Protein AF-G9YIQ0-F1 (afdb_monomer)

pLDDT: mean 77.65, std 20.07, range [32.62, 93.44]

Secondary structure (DSSP, 8-state):
-HHHHHTTS-HHHHHHHHHHHHHHHHTS---HHHHGGGGGGGGGGGGGG-HHHHHHHHHHHHHHHHHHHHGGG--------------------

Radius of gyration: 15.09 Å; Cα contacts (8 Å, |Δi|>4): 53; chains: 1; bounding box: 30×39×42 Å

InterPro domains:
  IPR002871 NIF system FeS cluster assembly, NifU, N-terminal [cd06664] (1-67)

Mean predicted aligned error: 10.02 Å

Solvent-accessible surface area (backbone atoms only — not comparable to full-atom values): 5920 Å² total; per-residue (Å²): 90,72,63,68,66,38,61,94,52,54,72,68,56,35,46,51,52,44,50,52,52,53,32,34,44,70,62,75,48,80,59,66,77,72,44,54,75,40,56,75,45,48,73,53,48,65,39,49,80,34,76,92,48,36,62,70,62,48,50,63,49,52,53,50,45,51,55,58,63,61,44,80,78,56,86,86,81,83,90,80,94,76,87,81,83,74,82,80,85,74,86,91,132

Organism: NCBI:txid861450

Foldseek 3Di:
DLCVLPPPDDLVSNLVLLVVLLCLLVVVDDDVVSCVSNPPSVVCSCCSVVVVCSCVVSVVSVVSNVVSVVCVVDDDDDDDPDDDPPDPPDDDD

Structure (mmCIF, N/CA/C/O backbone):
data_AF-G9YIQ0-F1
#
_entry.id   AF-G9YIQ0-F1
#
loop_
_atom_site.group_PDB
_atom_site.id
_atom_site.type_symbol
_atom_site.label_atom_id
_atom_site.label_alt_id
_atom_site.label_comp_id
_atom_site.label_asym_id
_atom_site.label_entity_id
_atom_site.label_seq_id
_atom_site.pdbx_PDB_ins_code
_atom_site.Cartn_x
_atom_site.Cartn_y
_atom_site.Cartn_z
_atom_site.occupancy
_atom_site.B_iso_or_equiv
_atom_site.auth_seq_id
_atom_site.auth_comp_id
_atom_site.auth_asym_id
_atom_site.auth_atom_id
_atom_site.pdbx_PDB_model_num
ATOM 1 N N . MET A 1 1 ? -8.432 -1.034 -4.961 1.00 73.56 1 MET A N 1
ATOM 2 C CA . MET A 1 1 ? -7.090 -1.490 -4.545 1.00 73.56 1 MET A CA 1
ATOM 3 C C . MET A 1 1 ? -6.692 -0.910 -3.190 1.00 73.56 1 MET A C 1
ATOM 5 O O . MET A 1 1 ? -6.751 -1.659 -2.240 1.00 73.56 1 MET A O 1
ATOM 9 N N . MET A 1 2 ? -6.364 0.385 -3.025 1.00 83.19 2 MET A N 1
ATOM 10 C CA . MET A 1 2 ? -6.048 0.923 -1.676 1.00 83.19 2 MET A CA 1
ATOM 11 C C . MET A 1 2 ? -7.272 0.970 -0.752 1.00 83.19 2 MET A C 1
ATOM 13 O O . MET A 1 2 ? -7.209 0.508 0.379 1.00 83.19 2 MET A O 1
ATOM 17 N N . ILE A 1 3 ? -8.381 1.548 -1.228 1.00 87.75 3 ILE A N 1
ATOM 18 C CA . ILE A 1 3 ? -9.580 1.727 -0.401 1.00 87.75 3 ILE A CA 1
ATOM 19 C C . ILE A 1 3 ? -10.140 0.388 0.075 1.00 87.75 3 ILE A C 1
ATOM 21 O O . ILE A 1 3 ? -10.569 0.291 1.214 1.00 87.75 3 ILE A O 1
ATOM 25 N N . ASP A 1 4 ? -10.086 -0.639 -0.767 1.00 86.56 4 ASP A N 1
ATOM 26 C CA . ASP A 1 4 ? -10.620 -1.964 -0.451 1.00 86.56 4 ASP A CA 1
ATOM 27 C C . ASP A 1 4 ? -9.830 -2.626 0.687 1.00 86.56 4 ASP A C 1
ATOM 29 O O . ASP A 1 4 ? -10.438 -3.175 1.597 1.00 86.56 4 ASP A O 1
ATOM 33 N N . VAL A 1 5 ? -8.505 -2.427 0.729 1.00 88.44 5 VAL A N 1
ATOM 34 C CA . VAL A 1 5 ? -7.633 -2.929 1.806 1.00 88.44 5 VAL A CA 1
ATOM 35 C C . VAL A 1 5 ? -7.940 -2.284 3.160 1.00 88.44 5 VAL A C 1
ATOM 37 O O . VAL A 1 5 ? -7.791 -2.928 4.192 1.00 88.44 5 VAL A O 1
ATOM 40 N N . ILE A 1 6 ? -8.361 -1.017 3.199 1.00 88.31 6 ILE A N 1
ATOM 41 C CA . ILE A 1 6 ? -8.509 -0.266 4.464 1.00 88.31 6 ILE A CA 1
ATOM 42 C C . ILE A 1 6 ? -9.964 -0.033 4.884 1.00 88.31 6 ILE A C 1
ATOM 44 O O . ILE A 1 6 ? -10.238 0.315 6.034 1.00 88.31 6 ILE A O 1
ATOM 48 N N . LYS A 1 7 ? -10.924 -0.176 3.968 1.00 87.38 7 LYS A N 1
ATOM 49 C CA . LYS A 1 7 ? -12.332 0.134 4.225 1.00 87.38 7 LYS A CA 1
ATOM 50 C C . LYS A 1 7 ? -12.932 -0.885 5.190 1.00 87.38 7 LYS A C 1
ATOM 52 O O . LYS A 1 7 ? -12.872 -2.085 4.969 1.00 87.38 7 LYS A O 1
ATOM 57 N N . GLY A 1 8 ? -13.573 -0.382 6.244 1.00 87.38 8 GLY A N 1
ATOM 58 C CA . GLY A 1 8 ? -14.202 -1.219 7.269 1.00 87.38 8 GLY A CA 1
ATOM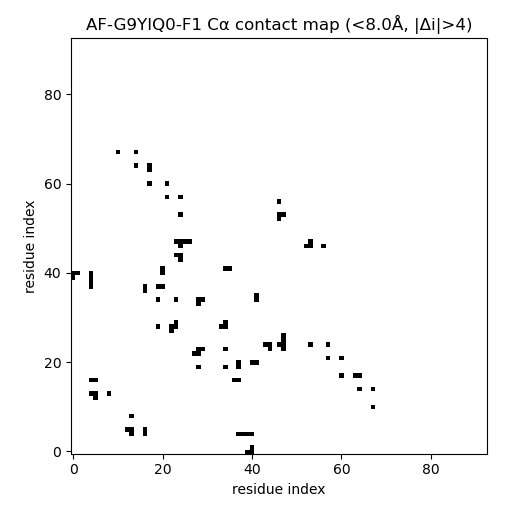 59 C C . GLY A 1 8 ? -13.236 -1.752 8.330 1.00 87.38 8 GLY A C 1
ATOM 60 O O . GLY A 1 8 ? -13.696 -2.407 9.261 1.00 87.38 8 GLY A O 1
ATOM 61 N N . LYS A 1 9 ? -11.938 -1.439 8.230 1.00 88.44 9 LYS A N 1
ATOM 62 C CA . LYS A 1 9 ? -10.936 -1.757 9.251 1.00 88.44 9 LYS A CA 1
ATOM 63 C C . LYS A 1 9 ? -10.783 -0.617 10.256 1.00 88.44 9 LYS A C 1
ATOM 65 O O . LYS A 1 9 ? -11.116 0.538 9.976 1.00 88.44 9 LYS A O 1
ATOM 70 N N . THR A 1 10 ? -10.287 -0.944 11.442 1.00 91.94 10 THR A N 1
ATOM 71 C CA . THR A 1 10 ? -9.937 0.049 12.464 1.00 91.94 10 THR A CA 1
ATOM 72 C C . THR A 1 10 ? -8.731 0.885 12.031 1.00 91.94 10 THR A C 1
ATOM 74 O O . THR A 1 10 ? -7.975 0.509 11.136 1.00 91.94 10 THR A O 1
ATOM 77 N N . VAL A 1 11 ? -8.525 2.036 12.680 1.00 89.50 11 VAL A N 1
ATOM 78 C CA . VAL A 1 11 ? -7.358 2.901 12.415 1.00 89.50 11 VAL A CA 1
ATOM 79 C C . VAL A 1 11 ? -6.047 2.138 12.629 1.00 89.50 11 VAL A C 1
ATOM 81 O O . VAL A 1 11 ? -5.109 2.294 11.854 1.00 89.50 11 VAL A O 1
ATOM 84 N N . GLU A 1 12 ? -5.997 1.287 13.652 1.00 90.06 12 GLU A N 1
ATOM 85 C CA . GLU A 1 12 ? -4.832 0.467 13.994 1.00 90.06 12 GLU A CA 1
ATOM 86 C C . GLU A 1 12 ? -4.530 -0.574 12.910 1.00 90.06 12 GLU A C 1
ATOM 88 O O . GLU A 1 12 ? -3.389 -0.693 12.467 1.00 90.06 12 GLU A O 1
ATOM 93 N N . GLU A 1 13 ? -5.553 -1.275 12.417 1.00 90.19 13 GLU A N 1
ATOM 94 C CA . GLU A 1 13 ? -5.408 -2.225 11.310 1.00 90.19 13 GLU A CA 1
ATOM 95 C C . GLU A 1 13 ? -5.034 -1.527 9.998 1.00 90.19 13 GLU A C 1
ATOM 97 O O . GLU A 1 13 ? -4.171 -2.008 9.266 1.00 90.19 13 GLU A O 1
ATOM 102 N N . ALA A 1 14 ? -5.641 -0.374 9.701 1.00 90.62 14 ALA A N 1
ATOM 103 C CA . ALA A 1 14 ? -5.329 0.396 8.501 1.00 90.62 14 ALA A CA 1
ATOM 104 C C . ALA A 1 14 ? -3.873 0.895 8.505 1.00 90.62 14 ALA A C 1
ATOM 106 O O . ALA A 1 14 ? -3.206 0.850 7.468 1.00 90.62 14 ALA A O 1
ATOM 107 N N . LEU A 1 15 ? -3.356 1.316 9.666 1.00 91.44 15 LEU A N 1
ATOM 108 C CA . LEU A 1 15 ? -1.941 1.654 9.844 1.00 91.44 15 LEU A CA 1
ATOM 109 C C . LEU A 1 15 ? -1.042 0.432 9.634 1.00 91.44 15 LEU A C 1
ATOM 111 O O . LEU A 1 15 ? -0.077 0.524 8.877 1.00 91.44 15 LEU A O 1
ATOM 115 N N . ARG A 1 16 ? -1.394 -0.723 10.219 1.00 93.19 16 ARG A N 1
ATOM 116 C CA . ARG A 1 16 ? -0.640 -1.974 10.037 1.00 93.19 16 ARG A CA 1
ATOM 117 C C . ARG A 1 16 ? -0.531 -2.365 8.564 1.00 93.19 16 ARG A C 1
ATOM 119 O O . ARG A 1 16 ? 0.559 -2.667 8.092 1.00 93.19 16 ARG A O 1
ATOM 126 N N . LEU A 1 17 ? -1.642 -2.332 7.831 1.00 92.56 17 LEU A N 1
ATOM 127 C CA . LEU A 1 17 ? -1.676 -2.691 6.408 1.00 92.56 17 LEU A CA 1
ATOM 128 C C . LEU A 1 17 ? -0.931 -1.682 5.536 1.00 92.56 17 LEU A C 1
ATOM 130 O O . LEU A 1 17 ? -0.283 -2.060 4.563 1.00 92.56 17 LEU A O 1
ATOM 134 N N . THR A 1 18 ? -0.985 -0.401 5.903 1.00 92.25 18 THR A N 1
ATOM 135 C CA . THR A 1 18 ? -0.200 0.643 5.239 1.00 92.25 18 THR A CA 1
ATOM 136 C C . THR A 1 18 ? 1.297 0.383 5.397 1.00 92.25 18 THR A C 1
ATOM 138 O O . THR A 1 18 ? 2.039 0.446 4.417 1.00 92.25 18 THR A O 1
ATOM 141 N N . ASP A 1 19 ? 1.739 0.035 6.606 1.00 92.69 19 ASP A N 1
ATOM 142 C CA . ASP A 1 19 ? 3.136 -0.308 6.872 1.00 92.69 19 ASP A CA 1
ATOM 143 C C . ASP A 1 19 ? 3.559 -1.593 6.15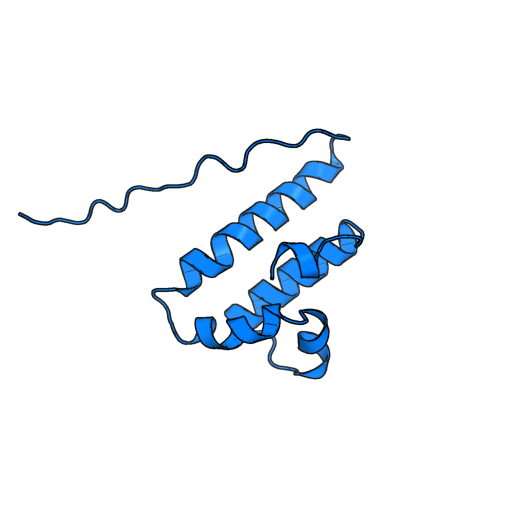6 1.00 92.69 19 ASP A C 1
ATOM 145 O O . ASP A 1 19 ? 4.607 -1.610 5.510 1.00 92.69 19 ASP A O 1
ATOM 149 N N . LEU A 1 20 ? 2.708 -2.621 6.160 1.00 93.44 20 LEU A N 1
ATOM 150 C CA . LEU A 1 20 ? 2.933 -3.861 5.421 1.00 93.44 20 LEU A CA 1
ATOM 151 C C . LEU A 1 20 ? 3.103 -3.605 3.914 1.00 93.44 20 LEU A C 1
ATOM 153 O O . LEU A 1 20 ? 4.049 -4.103 3.302 1.00 93.44 20 LEU A O 1
ATOM 157 N N . PHE A 1 21 ? 2.251 -2.766 3.312 1.00 92.56 21 PHE A N 1
ATOM 158 C CA . PHE A 1 21 ? 2.374 -2.382 1.904 1.00 92.56 21 PHE A CA 1
ATOM 159 C C . PHE A 1 21 ? 3.695 -1.654 1.619 1.00 92.56 21 PHE A C 1
ATOM 161 O O . PHE A 1 21 ? 4.381 -1.945 0.634 1.00 92.56 21 PHE A O 1
ATOM 168 N N . LEU A 1 22 ? 4.082 -0.707 2.477 1.00 92.19 22 LEU A N 1
ATOM 169 C CA . LEU A 1 22 ? 5.338 0.027 2.324 1.00 92.19 22 LEU A CA 1
ATOM 170 C C . LEU A 1 22 ? 6.552 -0.905 2.448 1.00 92.19 22 LEU A C 1
ATOM 172 O O . LEU A 1 22 ? 7.476 -0.806 1.635 1.00 92.19 22 LEU A O 1
ATOM 176 N N . SER A 1 23 ? 6.539 -1.836 3.402 1.00 92.75 23 SER A N 1
ATOM 177 C CA . SER A 1 23 ? 7.594 -2.838 3.572 1.00 92.75 23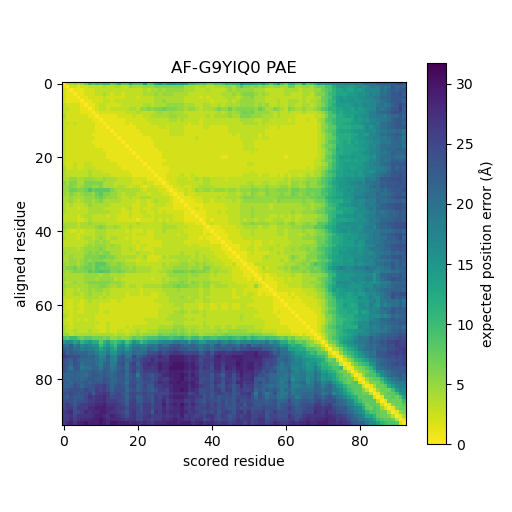 SER A CA 1
ATOM 178 C C . SER A 1 23 ? 7.649 -3.836 2.412 1.00 92.75 23 SER A C 1
ATOM 180 O O . SER A 1 23 ? 8.747 -4.188 1.974 1.00 92.75 23 SER A O 1
ATOM 182 N N . MET A 1 24 ? 6.509 -4.205 1.818 1.00 93.00 24 MET A N 1
ATOM 183 C CA . MET A 1 24 ? 6.459 -4.989 0.577 1.00 93.00 24 MET A CA 1
ATOM 184 C C . MET A 1 24 ? 7.173 -4.263 -0.575 1.00 93.00 24 MET A C 1
ATOM 186 O O . MET A 1 24 ? 8.012 -4.847 -1.263 1.00 93.00 24 MET A O 1
ATOM 190 N N . ILE A 1 25 ? 6.886 -2.972 -0.791 1.00 91.56 25 ILE A N 1
ATOM 191 C CA . ILE A 1 25 ? 7.508 -2.184 -1.873 1.00 91.56 25 ILE A CA 1
ATOM 192 C C . ILE A 1 25 ? 9.014 -1.991 -1.645 1.00 91.56 25 ILE A C 1
ATOM 194 O O . ILE A 1 25 ? 9.791 -2.009 -2.605 1.00 91.56 25 ILE A O 1
ATOM 198 N N . LYS A 1 26 ? 9.442 -1.858 -0.384 1.00 89.88 26 LYS A N 1
ATOM 199 C CA . LYS A 1 26 ? 10.859 -1.809 0.005 1.00 89.88 26 LYS A CA 1
ATOM 200 C C . LYS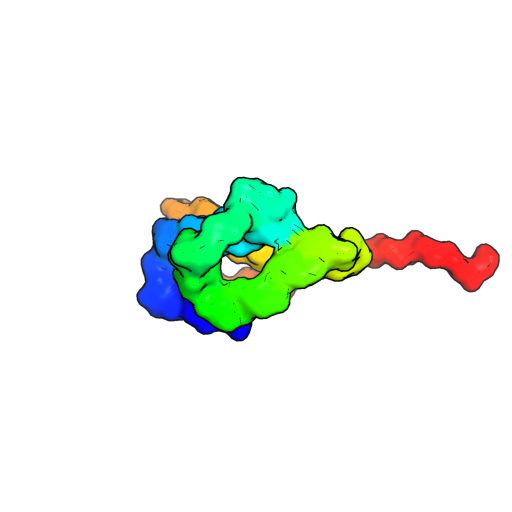 A 1 26 ? 11.566 -3.167 -0.057 1.00 89.88 26 LYS A C 1
ATOM 202 O O . LYS A 1 26 ? 12.791 -3.191 0.013 1.00 89.88 26 LYS A O 1
ATOM 207 N N . ARG A 1 27 ? 10.826 -4.269 -0.249 1.00 89.75 27 ARG A N 1
ATOM 208 C CA . ARG A 1 27 ? 11.308 -5.661 -0.158 1.00 89.75 27 ARG A CA 1
ATOM 209 C C . ARG A 1 27 ? 11.848 -6.040 1.227 1.00 89.75 27 ARG A C 1
ATOM 211 O O . ARG A 1 27 ? 12.724 -6.890 1.331 1.00 89.75 27 ARG A O 1
ATOM 218 N N . GLU A 1 28 ? 11.343 -5.398 2.274 1.00 90.94 28 GLU A N 1
ATOM 219 C CA . GLU A 1 28 ? 11.641 -5.754 3.668 1.00 90.94 28 GLU A CA 1
ATOM 220 C C . GLU A 1 28 ? 10.817 -6.970 4.107 1.00 90.94 28 GLU A C 1
ATOM 222 O O . GLU A 1 28 ? 11.315 -7.814 4.845 1.00 90.94 28 GLU A O 1
ATOM 227 N N . VAL A 1 29 ? 9.582 -7.078 3.603 1.00 90.81 29 VAL A N 1
ATOM 228 C CA . VAL A 1 29 ? 8.689 -8.224 3.808 1.00 90.81 29 VAL A CA 1
ATOM 229 C C . VAL A 1 29 ? 8.455 -8.905 2.465 1.00 90.81 29 VAL A C 1
ATOM 231 O O . VAL A 1 29 ? 8.066 -8.268 1.481 1.00 90.81 29 VAL A O 1
ATOM 234 N N . THR A 1 30 ? 8.727 -10.206 2.420 1.00 87.12 30 THR A N 1
ATOM 235 C CA . THR A 1 30 ? 8.559 -11.044 1.223 1.00 87.12 30 THR A CA 1
ATOM 236 C C . THR A 1 30 ? 7.734 -12.297 1.475 1.00 87.12 30 THR A C 1
ATOM 238 O O . THR A 1 30 ? 7.476 -13.020 0.513 1.00 87.12 30 THR A O 1
ATOM 241 N N . ASP A 1 31 ? 7.375 -12.551 2.733 1.00 92.25 31 ASP A N 1
ATOM 242 C CA . ASP A 1 31 ? 6.565 -13.688 3.150 1.00 92.25 31 ASP A CA 1
ATOM 243 C C . ASP A 1 31 ? 5.180 -13.611 2.495 1.00 92.25 31 ASP A C 1
ATOM 245 O O . ASP A 1 31 ? 4.541 -12.562 2.510 1.00 92.25 31 ASP A O 1
ATOM 249 N N . GLU A 1 32 ? 4.756 -14.679 1.826 1.00 86.56 32 GLU A N 1
ATOM 250 C CA . GLU A 1 32 ? 3.509 -14.658 1.057 1.00 86.56 32 GLU A CA 1
ATOM 251 C C . GLU A 1 32 ? 2.274 -14.746 1.956 1.00 86.56 32 GLU A C 1
ATOM 253 O O . GLU A 1 32 ? 1.268 -14.125 1.619 1.00 86.56 32 GLU A O 1
ATOM 258 N N . ASP A 1 33 ? 2.379 -15.411 3.111 1.00 89.94 33 ASP A N 1
ATOM 259 C CA . ASP A 1 33 ? 1.287 -15.539 4.077 1.00 89.94 33 ASP A CA 1
ATOM 260 C C . ASP A 1 33 ? 1.018 -14.181 4.747 1.00 89.94 33 ASP A C 1
ATOM 262 O O . ASP A 1 33 ? -0.131 -13.768 4.897 1.00 89.94 33 ASP A O 1
ATOM 266 N N . GLU A 1 34 ? 2.074 -13.429 5.086 1.00 89.69 34 GLU A N 1
ATOM 267 C CA . GLU A 1 34 ? 1.928 -12.056 5.594 1.00 89.69 34 GLU A CA 1
ATOM 268 C C . GLU A 1 34 ? 1.333 -11.116 4.536 1.00 89.69 34 GLU A C 1
ATOM 270 O O . GLU A 1 34 ? 0.493 -10.270 4.844 1.00 89.69 34 GLU A O 1
ATOM 275 N N . LEU A 1 35 ? 1.757 -11.247 3.275 1.00 90.38 35 LEU A N 1
ATOM 276 C CA . LEU A 1 35 ? 1.316 -10.367 2.191 1.00 90.38 35 LEU A CA 1
ATOM 277 C C . LEU A 1 35 ? -0.104 -10.668 1.692 1.00 90.38 35 LEU A C 1
ATOM 279 O O . LEU A 1 35 ? -0.694 -9.801 1.044 1.00 90.38 35 LEU A O 1
ATOM 283 N N . GLU A 1 36 ? -0.668 -11.839 1.994 1.00 90.62 36 GLU A N 1
ATOM 284 C CA . GLU A 1 36 ? -2.049 -12.194 1.641 1.00 90.62 36 GLU A CA 1
ATOM 285 C C . GLU A 1 36 ? -3.066 -11.22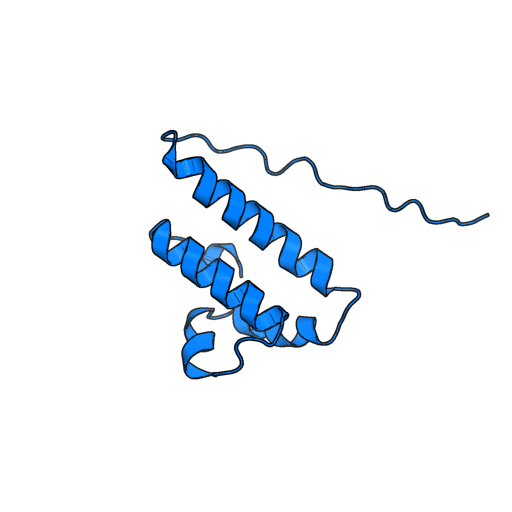3 2.269 1.00 90.62 36 GLU A C 1
ATOM 287 O O . GLU A 1 36 ? -4.103 -10.923 1.675 1.00 90.62 36 GLU A O 1
ATOM 292 N N . GLU A 1 37 ? -2.724 -10.610 3.407 1.00 89.81 37 GLU A N 1
ATOM 293 C CA . GLU A 1 37 ? -3.540 -9.574 4.048 1.00 89.81 37 GLU A CA 1
ATOM 294 C C . GLU A 1 37 ? -3.733 -8.304 3.204 1.00 89.81 37 GLU A C 1
ATOM 296 O O . GLU A 1 37 ? -4.654 -7.522 3.455 1.00 89.81 37 GLU A O 1
ATOM 301 N N . LEU A 1 38 ? -2.854 -8.066 2.225 1.00 89.38 38 LEU A N 1
ATOM 302 C CA . LEU A 1 38 ? -2.958 -6.938 1.300 1.00 89.38 38 LEU A CA 1
ATOM 303 C C . LEU A 1 38 ? -3.964 -7.192 0.171 1.00 89.38 38 LEU A C 1
ATOM 305 O O . LEU A 1 38 ? -4.190 -6.282 -0.630 1.00 89.38 38 LEU A O 1
ATOM 309 N N . GLU A 1 39 ? -4.557 -8.387 0.095 1.00 89.44 39 GLU A N 1
ATOM 310 C CA . GLU A 1 39 ? -5.536 -8.774 -0.923 1.00 89.44 39 GLU A CA 1
ATOM 311 C C . GLU A 1 39 ? -5.048 -8.365 -2.333 1.00 89.44 39 GLU A C 1
ATOM 313 O O . GLU A 1 39 ? -3.916 -8.648 -2.727 1.00 89.44 39 GLU A O 1
ATOM 318 N N . ASP A 1 40 ? -5.854 -7.614 -3.088 1.00 87.12 40 ASP A N 1
ATOM 319 C CA . ASP A 1 40 ? -5.524 -7.134 -4.432 1.00 87.12 40 ASP A CA 1
ATOM 320 C C . ASP A 1 40 ? -4.277 -6.231 -4.491 1.00 87.12 40 ASP A C 1
ATOM 322 O O . ASP A 1 40 ? -3.647 -6.098 -5.547 1.00 87.12 40 ASP A O 1
ATOM 326 N N . ALA A 1 41 ? -3.893 -5.578 -3.389 1.00 87.50 41 ALA A N 1
ATOM 327 C CA . ALA A 1 41 ? -2.726 -4.699 -3.375 1.00 87.50 41 ALA A CA 1
ATOM 328 C C . ALA A 1 41 ? -1.401 -5.472 -3.502 1.00 87.50 41 ALA A C 1
ATOM 330 O O . ALA A 1 41 ? -0.407 -4.871 -3.926 1.00 87.50 41 ALA A O 1
ATOM 331 N N . ILE A 1 42 ? -1.385 -6.794 -3.269 1.00 90.06 42 ILE A N 1
ATOM 332 C CA . ILE A 1 42 ? -0.212 -7.649 -3.516 1.00 90.06 42 ILE A CA 1
ATOM 333 C C . ILE A 1 42 ? 0.221 -7.633 -4.991 1.00 90.06 42 ILE A C 1
ATOM 335 O O . ILE A 1 42 ? 1.408 -7.755 -5.299 1.00 90.06 42 ILE A O 1
ATOM 339 N 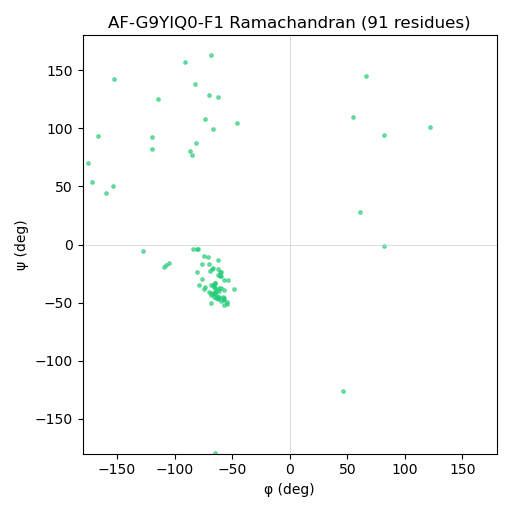N . ALA A 1 43 ? -0.703 -7.379 -5.927 1.00 88.75 43 ALA A N 1
ATOM 340 C CA . ALA A 1 43 ? -0.390 -7.256 -7.352 1.00 88.75 43 ALA A CA 1
ATOM 341 C C . ALA A 1 43 ? 0.622 -6.126 -7.639 1.00 88.75 43 ALA A C 1
ATOM 343 O O . ALA A 1 43 ? 1.348 -6.157 -8.637 1.00 88.75 43 ALA A O 1
ATOM 344 N N . LEU A 1 44 ? 0.715 -5.139 -6.739 1.00 88.56 44 LEU A N 1
ATOM 345 C CA . LEU A 1 44 ? 1.655 -4.024 -6.828 1.00 88.56 44 LEU A CA 1
ATOM 346 C C . LEU A 1 44 ? 3.073 -4.388 -6.353 1.00 88.56 44 LEU A C 1
ATOM 348 O O . LEU A 1 44 ? 3.978 -3.572 -6.528 1.00 88.56 44 LEU A O 1
ATOM 352 N N . LYS A 1 45 ? 3.321 -5.608 -5.848 1.00 89.38 45 LYS A N 1
ATOM 353 C CA . LYS A 1 45 ? 4.656 -6.112 -5.452 1.00 89.38 45 LYS A CA 1
ATOM 354 C C . LYS A 1 45 ? 5.711 -5.876 -6.534 1.00 89.38 45 LYS A C 1
ATOM 356 O O . LYS A 1 45 ? 6.838 -5.480 -6.237 1.00 89.38 45 LYS A O 1
ATOM 361 N N . ASN A 1 46 ? 5.340 -6.031 -7.807 1.00 88.88 46 ASN A N 1
ATOM 362 C CA . ASN A 1 46 ? 6.243 -5.840 -8.946 1.00 88.88 46 ASN A CA 1
ATOM 363 C C . ASN A 1 46 ? 6.703 -4.387 -9.146 1.00 88.88 46 ASN A C 1
ATOM 365 O O . ASN A 1 46 ? 7.760 -4.170 -9.742 1.00 88.88 46 ASN A O 1
ATOM 369 N N . ILE A 1 47 ? 5.975 -3.395 -8.615 1.00 88.94 47 ILE A N 1
ATOM 370 C CA . ILE A 1 47 ? 6.377 -1.980 -8.668 1.00 88.94 47 ILE A CA 1
ATOM 371 C C . ILE A 1 47 ? 7.698 -1.757 -7.929 1.00 88.94 47 ILE A C 1
ATOM 373 O O . ILE A 1 47 ? 8.460 -0.877 -8.320 1.00 88.94 47 ILE A O 1
ATOM 377 N N . SER A 1 48 ? 8.035 -2.599 -6.946 1.00 87.19 48 SER A N 1
ATOM 378 C CA . SER A 1 48 ? 9.344 -2.576 -6.281 1.00 87.19 48 SER A CA 1
ATOM 379 C C . SER A 1 48 ? 10.519 -2.657 -7.274 1.00 87.19 48 SER A C 1
ATOM 381 O O . SER A 1 48 ? 11.586 -2.089 -7.026 1.00 87.19 48 SER A O 1
ATOM 383 N N . ASN A 1 49 ? 10.345 -3.323 -8.426 1.00 88.00 49 ASN A N 1
ATOM 384 C CA . ASN A 1 49 ? 11.344 -3.452 -9.499 1.00 88.00 49 ASN A CA 1
ATOM 385 C C . ASN A 1 49 ? 11.373 -2.256 -10.469 1.00 88.00 49 ASN A C 1
ATOM 387 O O . ASN A 1 49 ? 12.211 -2.217 -11.365 1.00 88.00 49 ASN A O 1
ATOM 391 N N . MET A 1 50 ? 10.479 -1.278 -10.307 1.00 89.19 50 MET A N 1
ATOM 392 C CA . MET A 1 50 ? 10.288 -0.158 -11.229 1.00 89.19 50 MET A CA 1
ATOM 393 C C . MET A 1 50 ? 10.547 1.177 -10.510 1.00 89.19 50 MET A C 1
ATOM 395 O O . MET A 1 50 ? 9.593 1.841 -10.105 1.00 89.19 50 MET A O 1
ATOM 399 N N . PRO A 1 51 ? 11.808 1.626 -10.354 1.00 83.94 51 PRO A N 1
ATOM 400 C CA . PRO A 1 51 ? 12.151 2.803 -9.542 1.00 83.94 51 PRO A CA 1
ATOM 401 C C . PRO A 1 51 ? 11.426 4.091 -9.968 1.00 83.94 51 PRO A C 1
ATOM 403 O O . PRO A 1 51 ? 11.071 4.905 -9.120 1.00 83.94 51 PRO A O 1
ATOM 406 N N . ALA A 1 52 ? 11.104 4.237 -11.257 1.00 90.12 52 ALA A N 1
ATOM 407 C CA . ALA A 1 52 ? 10.302 5.350 -11.772 1.00 90.12 52 ALA A CA 1
ATOM 408 C C . ALA A 1 52 ? 8.833 5.345 -11.288 1.00 90.12 52 ALA A C 1
ATOM 410 O O . ALA A 1 52 ? 8.156 6.366 -11.343 1.00 90.12 52 ALA A O 1
ATOM 411 N N . ARG A 1 53 ? 8.317 4.199 -10.826 1.00 87.62 53 ARG A N 1
ATOM 412 C CA . ARG A 1 53 ? 6.919 3.991 -10.405 1.00 87.62 53 ARG A CA 1
ATOM 413 C C . ARG A 1 53 ? 6.764 3.830 -8.894 1.00 87.62 53 ARG A C 1
ATOM 415 O O . ARG A 1 53 ? 5.668 4.058 -8.387 1.00 87.62 53 ARG A O 1
ATOM 422 N N . VAL A 1 54 ? 7.844 3.494 -8.183 1.00 88.94 54 VAL A N 1
ATOM 423 C CA . VAL A 1 54 ? 7.854 3.343 -6.718 1.00 88.94 54 VAL A CA 1
ATOM 424 C C . VAL A 1 54 ? 7.338 4.606 -6.034 1.00 88.94 54 VAL A C 1
ATOM 426 O O . VAL A 1 54 ? 6.403 4.517 -5.246 1.00 88.94 54 VAL A O 1
ATOM 429 N N . LYS A 1 55 ? 7.878 5.784 -6.378 1.00 85.88 55 LYS A N 1
ATOM 430 C CA . LYS A 1 55 ? 7.496 7.058 -5.740 1.00 85.88 55 LYS A CA 1
ATOM 431 C C . LYS A 1 55 ? 5.994 7.344 -5.849 1.00 85.88 55 LYS A C 1
ATOM 433 O O . LYS A 1 55 ? 5.361 7.681 -4.854 1.00 85.88 55 LYS A O 1
ATOM 438 N N . CYS A 1 56 ? 5.420 7.167 -7.039 1.00 87.81 56 CYS A N 1
ATOM 439 C CA . CYS A 1 56 ? 3.992 7.388 -7.272 1.00 87.81 56 CYS A CA 1
ATOM 440 C C . CYS A 1 56 ? 3.123 6.400 -6.487 1.00 87.81 56 CYS A C 1
ATOM 442 O O . CYS A 1 56 ? 2.070 6.782 -5.987 1.00 87.81 56 CYS A O 1
ATOM 444 N N . ALA A 1 57 ? 3.562 5.143 -6.376 1.00 84.94 57 ALA A N 1
ATOM 445 C CA . ALA A 1 57 ? 2.825 4.128 -5.640 1.00 84.94 57 ALA A CA 1
ATOM 446 C C . ALA A 1 57 ? 2.830 4.404 -4.133 1.00 84.94 57 ALA A C 1
ATOM 448 O O . ALA A 1 57 ? 1.778 4.296 -3.522 1.00 84.94 57 ALA A O 1
ATOM 449 N N . VAL A 1 58 ? 3.964 4.794 -3.537 1.00 89.94 58 VAL A N 1
ATOM 450 C CA . VAL A 1 58 ? 4.083 4.968 -2.074 1.00 89.94 58 VAL A CA 1
ATOM 451 C C . VAL A 1 58 ? 3.538 6.298 -1.554 1.00 89.94 58 VAL A C 1
ATOM 453 O O . VAL A 1 58 ? 3.158 6.370 -0.390 1.00 89.94 58 VAL A O 1
ATOM 456 N N . LEU A 1 59 ? 3.462 7.342 -2.390 1.00 90.38 59 LEU A N 1
ATOM 457 C CA . LEU A 1 59 ? 3.023 8.679 -1.969 1.00 90.38 59 LEU A CA 1
ATOM 458 C C . LEU A 1 59 ? 1.649 8.651 -1.287 1.00 90.38 59 LEU A C 1
ATOM 460 O O . LEU A 1 59 ? 1.494 9.170 -0.186 1.00 90.38 59 LEU A O 1
ATOM 464 N N . ALA A 1 60 ? 0.670 8.000 -1.916 1.00 88.75 60 ALA A N 1
ATOM 465 C CA . ALA A 1 60 ? -0.687 7.942 -1.384 1.00 88.75 60 ALA A CA 1
ATOM 466 C C . ALA A 1 60 ? -0.760 7.174 -0.047 1.00 88.75 60 ALA A C 1
ATOM 468 O O . ALA A 1 60 ? -1.542 7.540 0.827 1.00 88.75 60 ALA A O 1
ATOM 469 N N . TRP A 1 61 ? 0.082 6.150 0.141 1.00 90.38 61 TRP A N 1
ATOM 470 C CA . TRP A 1 61 ? 0.166 5.391 1.395 1.00 90.38 61 TRP A CA 1
ATOM 471 C C . TRP A 1 61 ? 0.850 6.187 2.509 1.00 90.38 61 TRP A C 1
ATOM 473 O O . TRP A 1 61 ? 0.410 6.125 3.652 1.00 90.38 61 TRP A O 1
ATOM 483 N N . HIS A 1 62 ? 1.868 6.991 2.187 1.00 91.00 62 HIS A N 1
ATOM 484 C CA . HIS A 1 62 ? 2.465 7.920 3.149 1.00 91.00 62 HIS A CA 1
ATOM 485 C C . HIS A 1 62 ? 1.456 8.967 3.624 1.00 91.00 62 HIS A C 1
ATOM 487 O O . HIS A 1 62 ? 1.295 9.151 4.827 1.00 91.00 62 HIS A O 1
ATOM 493 N N . THR A 1 63 ? 0.712 9.583 2.701 1.00 90.62 63 THR A N 1
ATOM 494 C CA . THR A 1 63 ? -0.347 10.538 3.058 1.00 90.62 63 THR A CA 1
ATOM 495 C C . THR A 1 63 ? -1.445 9.886 3.896 1.00 90.62 63 THR A C 1
ATOM 497 O O . THR A 1 63 ? -1.924 10.491 4.852 1.00 90.62 63 THR A O 1
ATOM 500 N N . LEU A 1 64 ? -1.838 8.6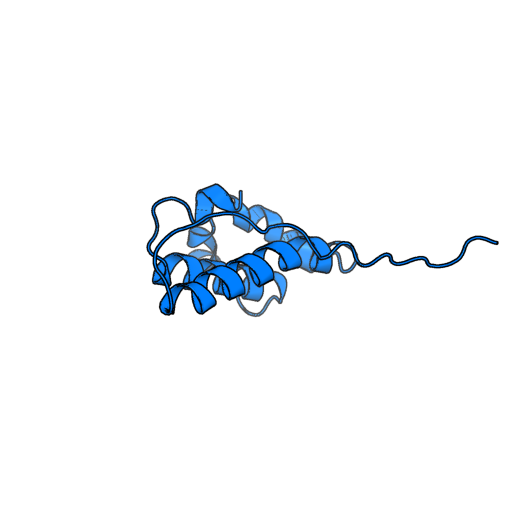47 3.579 1.00 88.38 64 LEU A N 1
ATOM 501 C CA . LEU A 1 64 ? -2.804 7.899 4.382 1.00 88.38 64 LEU A CA 1
ATOM 502 C C . LEU A 1 64 ? -2.286 7.654 5.804 1.00 88.38 64 LEU A C 1
ATOM 504 O O . LEU A 1 64 ? -3.024 7.883 6.761 1.00 88.38 64 LEU A O 1
ATOM 508 N N . LYS A 1 65 ? -1.030 7.219 5.944 1.00 89.69 65 LYS A N 1
ATOM 509 C CA . LYS A 1 65 ? -0.400 6.986 7.246 1.00 89.69 65 LYS A CA 1
ATOM 510 C C . LYS A 1 65 ? -0.418 8.250 8.100 1.00 89.69 65 LYS A C 1
ATOM 512 O O . LYS A 1 65 ? -0.940 8.219 9.210 1.00 89.69 65 LYS A O 1
ATOM 517 N N . GLU A 1 66 ? 0.062 9.362 7.548 1.00 89.75 66 GLU A N 1
ATOM 518 C CA . GLU A 1 66 ? 0.057 10.657 8.230 1.00 89.75 66 GLU A CA 1
ATOM 519 C C . GLU A 1 66 ? -1.371 11.061 8.625 1.00 89.75 66 GLU A C 1
ATOM 521 O O . GLU A 1 66 ? -1.627 11.407 9.777 1.00 89.75 66 GLU A O 1
ATOM 526 N N . ALA A 1 67 ? -2.339 10.947 7.710 1.00 87.94 67 ALA A N 1
ATOM 527 C CA . ALA A 1 67 ? -3.731 11.291 7.990 1.00 87.94 67 ALA A CA 1
ATOM 528 C C . ALA A 1 67 ? -4.336 10.461 9.137 1.00 87.94 67 ALA A C 1
ATOM 530 O O . ALA A 1 67 ? -5.105 10.991 9.940 1.00 87.94 67 ALA A O 1
ATOM 531 N N . LEU A 1 68 ? -3.993 9.173 9.231 1.00 86.62 68 LEU A N 1
ATOM 532 C CA . LEU A 1 68 ? -4.455 8.279 10.295 1.00 86.62 68 LEU A CA 1
ATOM 533 C C . LEU A 1 68 ? -3.754 8.553 11.635 1.00 86.62 68 LEU A C 1
ATOM 535 O O . LEU A 1 68 ? -4.408 8.523 12.677 1.00 86.62 68 LEU A O 1
ATOM 539 N N . GLU A 1 69 ? -2.458 8.871 11.619 1.00 84.94 69 GLU A N 1
ATOM 540 C CA . GLU A 1 69 ? -1.686 9.231 12.816 1.00 84.94 69 GLU A CA 1
ATOM 541 C C . GLU A 1 69 ? -2.136 10.579 13.400 1.00 84.94 69 GLU A C 1
ATOM 543 O O . GLU A 1 69 ? -2.333 10.697 14.611 1.00 84.94 69 GLU A O 1
ATOM 548 N N . HIS A 1 70 ? -2.399 11.572 12.545 1.00 74.94 70 HIS A N 1
ATOM 549 C CA . HIS A 1 70 ? -2.914 12.883 12.948 1.00 74.94 70 HIS A CA 1
ATOM 550 C C . HIS A 1 70 ? -4.364 12.836 13.460 1.00 74.94 70 HIS A C 1
ATOM 552 O O . HIS A 1 70 ? -4.772 13.694 14.247 1.00 74.94 70 HIS A O 1
ATOM 558 N N . LYS A 1 71 ? -5.148 11.817 13.082 1.00 59.12 71 LYS A N 1
ATOM 559 C CA . LYS A 1 71 ? -6.540 11.648 13.534 1.00 59.12 71 LYS A CA 1
ATOM 560 C C . LYS A 1 71 ? -6.685 11.239 15.002 1.00 59.12 71 LYS A C 1
ATOM 562 O O . LYS A 1 71 ? -7.792 11.310 15.529 1.00 59.12 71 LYS A O 1
ATOM 567 N N . LYS A 1 72 ? -5.600 10.855 15.690 1.00 55.41 72 LYS A N 1
ATOM 568 C CA . LYS A 1 72 ? -5.630 10.619 17.147 1.00 55.41 72 LYS A CA 1
ATOM 569 C C . LYS A 1 72 ? -5.983 11.876 17.962 1.00 55.41 72 LYS A C 1
ATOM 571 O O . LYS A 1 72 ? -6.326 11.726 19.130 1.00 55.41 72 LYS A O 1
ATOM 576 N N . ASP A 1 73 ? -5.954 13.075 17.364 1.00 51.38 73 ASP A N 1
ATOM 577 C CA . ASP A 1 73 ? -6.170 14.349 18.073 1.00 51.38 73 ASP A CA 1
ATOM 578 C C . ASP A 1 73 ? -7.551 15.015 17.839 1.00 51.38 73 ASP A C 1
ATOM 580 O O . ASP A 1 73 ? -7.950 15.868 18.632 1.00 51.38 73 ASP A O 1
ATOM 584 N N . LYS A 1 74 ? -8.343 14.638 16.814 1.00 41.84 74 LYS A N 1
ATOM 585 C CA . LYS A 1 74 ? -9.714 15.176 16.602 1.00 41.84 74 LYS A CA 1
ATOM 586 C C . LYS A 1 74 ? -10.666 14.220 15.859 1.00 41.84 74 LYS A C 1
ATOM 588 O O . LYS A 1 74 ? -10.241 13.578 14.898 1.00 41.84 74 LYS A O 1
ATOM 593 N N . PRO A 1 75 ? -11.965 14.175 16.236 1.00 42.56 75 PRO A N 1
ATOM 594 C CA . PRO A 1 75 ? -12.975 13.423 15.509 1.00 42.56 75 PRO A CA 1
ATOM 595 C C . PRO A 1 75 ? -13.492 14.221 14.304 1.00 42.56 75 PRO A C 1
ATOM 597 O O . PRO A 1 75 ? -13.803 15.402 14.417 1.00 42.56 75 PRO A O 1
ATOM 600 N N . ASP A 1 76 ? -13.646 13.493 13.202 1.00 45.50 76 ASP A N 1
ATOM 601 C CA . ASP A 1 76 ? -14.435 13.803 12.008 1.00 45.50 76 ASP A CA 1
ATOM 602 C C . ASP A 1 76 ? -14.038 14.983 11.101 1.00 45.50 76 ASP A C 1
ATOM 604 O O . ASP A 1 76 ? -13.569 16.030 11.533 1.00 45.50 76 ASP A O 1
ATOM 608 N N . GLY A 1 77 ? -14.262 14.785 9.799 1.00 39.62 77 GLY A N 1
ATOM 609 C CA . GLY A 1 77 ? -13.978 15.762 8.746 1.00 39.62 77 GLY A CA 1
ATOM 610 C C . GLY A 1 77 ? -13.015 15.235 7.687 1.00 39.62 77 GLY A C 1
ATOM 611 O O . GLY A 1 77 ? -11.806 15.177 7.896 1.00 39.62 77 GLY A O 1
ATOM 612 N N . GLY A 1 78 ? -13.568 14.831 6.542 1.00 49.47 78 GLY A N 1
ATOM 613 C CA . GLY A 1 78 ? -12.805 14.656 5.312 1.00 49.47 78 GLY A CA 1
ATOM 614 C C . GLY A 1 78 ? -12.228 15.979 4.794 1.00 49.47 78 GLY A C 1
ATOM 615 O O . GLY A 1 78 ? -12.446 17.035 5.373 1.00 49.47 78 GLY A O 1
ATOM 616 N N . GLU A 1 79 ? -11.533 15.872 3.660 1.00 47.34 79 GLU A N 1
ATOM 617 C CA . GLU A 1 79 ? -10.923 16.957 2.873 1.00 47.34 79 GLU A CA 1
ATOM 618 C C . GLU A 1 79 ? -9.554 17.452 3.363 1.00 47.34 79 GLU A C 1
ATOM 620 O O . GLU A 1 79 ? -9.430 18.356 4.182 1.00 47.34 79 GLU A O 1
ATOM 625 N N . ASN A 1 80 ? -8.497 16.878 2.772 1.00 39.75 80 ASN A N 1
ATOM 626 C CA . ASN A 1 80 ? -7.494 17.632 2.001 1.00 39.75 80 ASN A CA 1
ATOM 627 C C . ASN A 1 80 ? -6.482 16.668 1.348 1.00 39.75 80 ASN A C 1
ATOM 629 O O . ASN A 1 80 ? -5.311 16.607 1.709 1.00 39.75 80 ASN A O 1
ATOM 633 N N . ALA A 1 81 ? -6.930 15.902 0.349 1.00 41.88 81 ALA A N 1
ATOM 634 C CA . ALA A 1 81 ? -6.015 15.278 -0.608 1.00 41.88 81 ALA A CA 1
ATOM 635 C C . ALA A 1 81 ? -5.720 16.309 -1.702 1.00 41.88 81 ALA A C 1
ATOM 637 O O . ALA A 1 81 ? -6.325 16.294 -2.771 1.00 41.88 81 ALA A O 1
ATOM 638 N N . GLY A 1 82 ? -4.862 17.278 -1.393 1.00 40.91 82 GLY A N 1
ATOM 639 C CA . GLY A 1 82 ? -4.661 18.401 -2.294 1.00 40.91 82 GLY A CA 1
ATOM 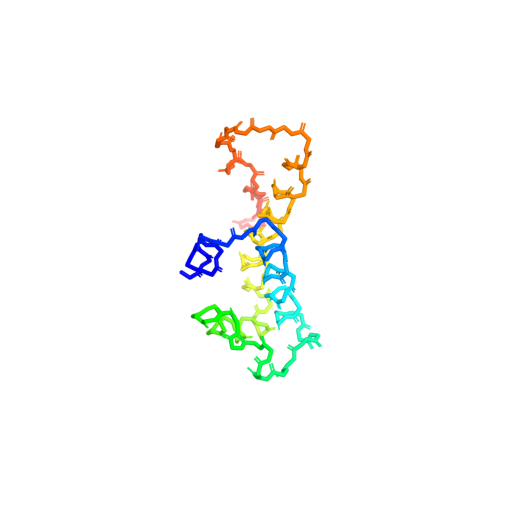640 C C . GLY A 1 82 ? -3.524 19.322 -1.905 1.00 40.91 82 GLY A C 1
ATOM 641 O O . GLY A 1 82 ? -3.762 20.514 -1.813 1.00 40.91 82 GLY A O 1
ATOM 642 N N . ASN A 1 83 ? -2.309 18.803 -1.701 1.00 47.34 83 ASN A N 1
ATOM 643 C CA . ASN A 1 83 ? -1.123 19.480 -2.236 1.00 47.34 83 ASN A CA 1
ATOM 644 C C . ASN A 1 83 ? 0.127 18.584 -2.192 1.00 47.34 83 ASN A C 1
ATOM 646 O O . ASN A 1 83 ? 0.838 18.556 -1.194 1.00 47.34 83 ASN A O 1
ATOM 650 N N . ALA A 1 84 ? 0.414 17.867 -3.279 1.00 40.66 84 ALA A N 1
ATOM 651 C CA . ALA A 1 84 ? 1.766 17.370 -3.555 1.00 40.66 84 ALA A CA 1
ATOM 652 C C . ALA A 1 84 ? 1.950 17.036 -5.046 1.00 40.66 84 ALA A C 1
ATOM 654 O O . ALA A 1 84 ? 2.529 16.012 -5.397 1.00 40.66 84 ALA A O 1
ATOM 655 N N . CYS A 1 85 ? 1.476 17.906 -5.943 1.00 32.62 85 CYS A N 1
ATOM 656 C CA . CYS A 1 85 ? 2.101 18.010 -7.259 1.00 32.62 85 CYS A CA 1
ATOM 657 C C . CYS A 1 85 ? 3.328 18.902 -7.061 1.00 32.62 85 CYS A C 1
ATOM 659 O O . CYS A 1 85 ? 3.236 20.119 -7.171 1.00 32.62 85 CYS A O 1
ATOM 661 N N . LYS A 1 86 ? 4.469 18.314 -6.684 1.00 35.44 86 LYS A N 1
ATOM 662 C CA . LYS A 1 86 ? 5.738 18.990 -6.950 1.00 35.44 86 LYS A CA 1
ATOM 663 C C . LYS A 1 86 ? 5.982 18.851 -8.443 1.00 35.44 86 LYS A C 1
ATOM 665 O O . LYS A 1 86 ? 6.218 17.748 -8.928 1.00 35.44 86 LYS A O 1
ATOM 670 N N . GLU A 1 87 ? 5.835 19.973 -9.135 1.00 40.50 87 GLU A N 1
ATOM 671 C CA . GLU A 1 87 ? 6.412 20.223 -10.448 1.00 40.50 87 GLU A CA 1
ATOM 672 C C . GLU A 1 87 ? 7.879 19.775 -10.418 1.00 40.50 87 GLU A C 1
ATOM 674 O O . GLU A 1 87 ? 8.732 20.414 -9.807 1.00 40.50 87 GLU A O 1
ATOM 679 N N . GLU A 1 88 ? 8.169 18.633 -11.038 1.00 37.91 88 GLU A N 1
ATOM 680 C CA . GLU A 1 88 ? 9.493 18.394 -11.600 1.00 37.91 88 GLU A CA 1
ATOM 681 C C . GLU A 1 88 ? 9.455 18.984 -13.013 1.00 37.91 88 GLU A C 1
ATOM 683 O O . GLU A 1 88 ? 9.235 18.287 -14.004 1.00 37.91 88 GLU A O 1
ATOM 688 N N . GLU A 1 89 ? 9.617 20.307 -13.099 1.00 46.53 89 GLU A N 1
ATOM 689 C CA . GLU A 1 89 ? 10.156 20.916 -14.308 1.00 46.53 89 GLU A CA 1
ATOM 690 C C . GLU A 1 89 ? 11.608 20.446 -14.426 1.00 46.53 89 GLU A C 1
ATOM 692 O O . GLU A 1 89 ? 12.501 20.953 -13.751 1.00 46.53 89 GLU A O 1
ATOM 697 N N . HIS A 1 90 ? 11.842 19.441 -15.266 1.00 38.53 90 HIS A N 1
ATOM 698 C CA . HIS A 1 90 ? 13.169 19.181 -15.798 1.00 38.53 90 HIS A CA 1
ATOM 699 C C . HIS A 1 90 ? 13.124 19.300 -17.321 1.00 38.53 90 HIS A C 1
ATOM 701 O O . HIS A 1 90 ? 12.804 18.359 -18.040 1.00 38.53 90 HIS A O 1
ATOM 707 N N . GLU A 1 91 ? 13.424 20.525 -17.745 1.00 40.69 91 GLU A N 1
ATOM 708 C CA . GLU A 1 91 ? 14.310 20.875 -18.855 1.00 40.69 91 GLU A CA 1
ATOM 709 C C . GLU A 1 91 ? 14.017 20.261 -20.232 1.00 40.69 91 GLU A C 1
ATOM 711 O O . GLU A 1 91 ? 14.288 19.096 -20.523 1.00 40.69 91 GLU A O 1
ATOM 716 N N . GLY A 1 92 ? 13.558 21.129 -21.131 1.00 43.62 92 GLY A N 1
ATOM 717 C CA . GLY A 1 92 ? 13.416 20.836 -22.548 1.00 43.62 92 GLY A CA 1
ATOM 718 C C . GLY A 1 92 ? 13.508 22.082 -23.421 1.00 43.62 92 GLY A C 1
ATOM 719 O O . GLY A 1 92 ? 12.631 22.277 -24.264 1.00 43.62 92 GLY A O 1
ATOM 720 N N . ARG A 1 93 ? 14.540 22.917 -23.232 1.00 39.62 93 ARG A N 1
ATOM 721 C CA . ARG A 1 93 ? 15.205 23.636 -24.331 1.00 39.62 93 ARG A CA 1
ATOM 722 C C . ARG A 1 93 ? 16.601 24.115 -23.944 1.00 39.62 93 ARG A C 1
ATOM 724 O O . ARG A 1 93 ? 16.702 24.807 -22.916 1.00 39.62 93 ARG A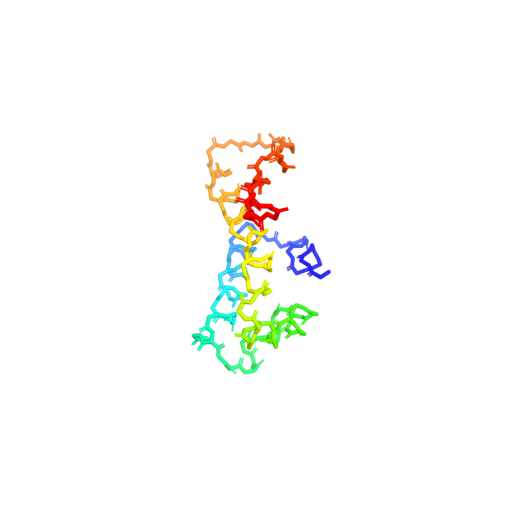 O 1
#

Sequence (93 aa):
MMIDVIKGKTVEEALRLTDLFLSMIKREVTDEDELEELEDAIALKNISNMPARVKCAVLAWHTLKEALEHKKDKPDGGENAGNACKEEEHEGR